Protein AF-A0A7C1EHE7-F1 (afdb_monomer_lite)

pLDDT: mean 94.84, std 8.47, range [46.97, 98.88]

Radius of gyration: 14.89 Å; chains: 1; bounding box: 34×37×36 Å

Secondary structure (DSSP, 8-state):
-TTS--SGGGHHHHHHHHTSTT---EEE--SSSSSTTTT-EEEETTEEEEEEEEEE-S---STTEE-SHHHHHHHHHTS---TTSGGG--EEEE-TTT--HHHHHHHHHTS-TT-----HHHHHHHHHHH---

Structure (mmCIF, N/CA/C/O backbone):
data_AF-A0A7C1EHE7-F1
#
_entry.id   AF-A0A7C1EHE7-F1
#
loop_
_atom_site.group_PDB
_atom_site.id
_atom_site.type_symbol
_atom_site.label_atom_id
_atom_site.label_alt_id
_atom_site.label_comp_id
_atom_site.label_asym_id
_atom_site.label_entity_id
_atom_site.label_seq_id
_atom_site.pdbx_PDB_ins_code
_atom_site.Cartn_x
_atom_site.Cartn_y
_atom_site.Cartn_z
_atom_site.occupancy
_atom_site.B_iso_or_equiv
_atom_site.auth_seq_id
_atom_site.auth_comp_id
_atom_site.auth_asym_id
_atom_site.auth_atom_id
_atom_site.pdbx_PDB_model_num
ATOM 1 N N . MET A 1 1 ? 3.145 17.709 4.213 1.00 46.97 1 MET A N 1
ATOM 2 C CA . MET A 1 1 ? 4.279 18.358 4.916 1.00 46.97 1 MET A CA 1
ATOM 3 C C . MET A 1 1 ? 5.232 17.222 5.241 1.00 46.97 1 MET A C 1
ATOM 5 O O . MET A 1 1 ? 4.922 16.451 6.135 1.00 46.97 1 MET A O 1
ATOM 9 N N . PRO A 1 2 ? 6.337 17.039 4.502 1.00 47.16 2 PRO A N 1
ATOM 10 C CA . PRO A 1 2 ? 7.156 15.815 4.556 1.00 47.16 2 PRO A CA 1
ATOM 11 C C . PRO A 1 2 ? 7.939 15.609 5.874 1.00 47.16 2 PRO A C 1
ATOM 13 O O . PRO A 1 2 ? 8.837 14.774 5.934 1.00 47.16 2 PRO A O 1
ATOM 16 N N . HIS A 1 3 ? 7.616 16.377 6.918 1.00 52.16 3 HIS A N 1
ATOM 17 C CA . HIS A 1 3 ? 8.256 16.350 8.233 1.00 52.16 3 HIS A CA 1
ATOM 18 C C . HIS A 1 3 ? 7.278 16.095 9.386 1.00 52.16 3 HIS A C 1
ATOM 20 O O . HIS A 1 3 ? 7.734 15.973 10.521 1.00 52.16 3 HIS A O 1
ATOM 26 N N . ASP A 1 4 ? 5.971 15.998 9.124 1.00 61.03 4 ASP A N 1
ATOM 27 C CA . ASP A 1 4 ? 5.018 15.651 10.175 1.00 61.03 4 ASP A CA 1
ATOM 28 C C . ASP A 1 4 ? 5.101 14.146 10.449 1.00 61.03 4 ASP A C 1
ATOM 30 O O . ASP A 1 4 ? 5.047 13.318 9.534 1.00 61.03 4 ASP A O 1
ATOM 34 N N . THR A 1 5 ? 5.267 13.786 11.720 1.00 74.06 5 THR A N 1
ATOM 35 C CA . THR A 1 5 ? 5.234 12.390 12.154 1.00 74.06 5 THR A CA 1
ATOM 36 C C . THR A 1 5 ? 3.852 11.826 11.844 1.00 74.06 5 THR A C 1
ATOM 38 O O . THR A 1 5 ? 2.843 12.384 12.264 1.00 74.06 5 THR A O 1
ATOM 41 N N . LEU A 1 6 ? 3.786 10.715 11.107 1.00 82.62 6 LEU A N 1
ATOM 42 C CA . LEU A 1 6 ? 2.519 10.024 10.892 1.00 82.62 6 LEU A CA 1
ATOM 43 C C . LEU A 1 6 ? 2.090 9.348 12.199 1.00 82.62 6 LEU A C 1
ATOM 45 O O . LEU A 1 6 ? 2.566 8.257 12.528 1.00 82.62 6 LEU A O 1
ATOM 49 N N . ASP A 1 7 ? 1.213 10.005 12.942 1.00 87.44 7 ASP A N 1
ATOM 50 C CA . ASP A 1 7 ? 0.736 9.602 14.262 1.00 87.44 7 ASP A CA 1
ATOM 51 C C . ASP A 1 7 ? -0.763 9.903 14.441 1.00 87.44 7 ASP A C 1
ATOM 53 O O . ASP A 1 7 ? -1.483 10.186 13.477 1.00 87.44 7 ASP A O 1
ATOM 57 N N . ASP A 1 8 ? -1.242 9.823 15.681 1.00 86.69 8 ASP A N 1
ATOM 58 C CA . ASP A 1 8 ? -2.656 9.996 16.012 1.00 86.69 8 ASP A CA 1
ATOM 59 C C . ASP A 1 8 ? -3.177 11.420 15.753 1.00 86.69 8 ASP A C 1
ATOM 61 O O . ASP A 1 8 ? -4.389 11.618 15.705 1.00 86.69 8 ASP A O 1
ATOM 65 N N . SER A 1 9 ? -2.310 12.412 15.506 1.00 88.19 9 SER A N 1
ATOM 66 C CA . SER A 1 9 ? -2.742 13.762 15.108 1.00 88.19 9 SER A CA 1
ATOM 67 C C . SER A 1 9 ? -3.523 13.770 13.787 1.00 88.19 9 SER A C 1
ATOM 69 O O . SER A 1 9 ? -4.382 14.630 13.576 1.00 88.19 9 SER A O 1
ATOM 71 N N . TYR A 1 10 ? -3.313 12.762 12.932 1.00 89.19 10 TYR A N 1
ATOM 72 C CA . TYR A 1 10 ? -4.079 12.573 11.699 1.00 89.19 10 TYR A CA 1
ATOM 73 C C . TYR A 1 10 ? -5.556 12.247 11.952 1.00 89.19 10 TYR A C 1
ATOM 75 O O . TYR A 1 10 ? -6.372 12.401 11.037 1.00 89.19 10 TYR A O 1
ATOM 83 N N . TYR A 1 11 ? -5.931 11.880 13.184 1.00 91.56 11 TYR A N 1
ATOM 84 C CA . TYR A 1 11 ? -7.324 11.677 13.569 1.00 91.56 11 TYR A CA 1
ATOM 85 C C . TYR A 1 11 ? -8.197 12.901 13.265 1.00 91.56 11 TYR A C 1
ATOM 87 O O . TYR A 1 11 ? -9.304 12.743 12.760 1.00 91.56 11 TYR A O 1
ATOM 95 N N . GLU A 1 12 ? -7.703 14.128 13.463 1.00 93.00 12 GLU A N 1
ATOM 96 C CA . GLU A 1 12 ? -8.496 15.339 13.188 1.00 93.00 12 GLU A CA 1
ATOM 97 C C . GLU A 1 12 ? -8.904 15.477 11.716 1.00 93.00 12 GLU A C 1
ATOM 99 O O . GLU A 1 12 ? -9.962 16.032 11.408 1.00 93.00 12 GLU A O 1
ATOM 104 N N . SER A 1 13 ? -8.095 14.929 10.808 1.00 91.44 13 SER A N 1
ATOM 105 C CA . SER A 1 13 ? -8.420 14.871 9.381 1.00 91.44 13 SER A CA 1
ATOM 106 C C . SER A 1 13 ? -9.272 13.645 9.050 1.00 91.44 13 SER A C 1
ATOM 108 O O . SER A 1 13 ? -10.224 13.741 8.275 1.00 91.44 13 SER A O 1
ATOM 110 N N . ALA A 1 14 ? -8.960 12.494 9.652 1.00 94.12 14 ALA A N 1
ATOM 111 C CA . ALA A 1 14 ? -9.618 11.223 9.365 1.00 94.12 14 ALA A CA 1
ATOM 112 C C . ALA A 1 14 ? -11.048 11.134 9.926 1.00 94.12 14 ALA A C 1
ATOM 114 O O . ALA A 1 14 ? -11.905 10.529 9.280 1.00 94.12 14 ALA A O 1
ATOM 115 N N . ARG A 1 15 ? -11.329 11.771 11.073 1.00 95.38 15 ARG A N 1
ATOM 116 C CA . ARG A 1 15 ? -12.576 11.609 11.846 1.00 95.38 15 ARG A CA 1
ATOM 117 C C . ARG A 1 15 ? -13.852 11.871 11.056 1.00 95.38 15 ARG A C 1
ATOM 119 O O . ARG A 1 15 ? -14.868 11.219 11.271 1.00 95.38 15 ARG A O 1
ATOM 126 N N . TRP A 1 16 ? -13.811 12.805 10.109 1.00 96.56 16 TRP A N 1
ATOM 127 C CA . TRP A 1 16 ? -14.964 13.120 9.262 1.00 96.56 16 TRP A CA 1
ATOM 128 C C . TRP A 1 16 ? -15.328 11.970 8.319 1.00 96.56 16 TRP A C 1
ATOM 130 O O . TRP A 1 16 ? -16.500 11.784 8.003 1.00 96.56 16 TRP A O 1
ATOM 140 N N . PHE A 1 17 ? -14.335 11.185 7.900 1.00 96.75 17 PHE A N 1
ATOM 141 C CA . PHE A 1 17 ? -14.524 10.010 7.056 1.00 96.75 17 PHE A CA 1
ATOM 142 C C . PHE A 1 17 ? -14.799 8.763 7.894 1.00 96.75 17 PHE A C 1
ATOM 144 O O . PHE A 1 17 ? -15.690 7.982 7.566 1.00 96.75 17 PHE A O 1
ATOM 151 N N . THR A 1 18 ? -14.072 8.575 8.996 1.00 96.50 18 THR A N 1
ATOM 152 C CA . THR A 1 18 ? -14.222 7.390 9.850 1.00 96.50 18 THR A CA 1
ATOM 153 C C . THR A 1 18 ? -15.526 7.391 10.643 1.00 96.50 18 THR A C 1
ATOM 155 O O . THR A 1 18 ? -16.020 6.312 10.962 1.00 96.50 18 THR A O 1
ATOM 158 N N . ALA A 1 19 ? -16.182 8.541 10.819 1.00 96.81 19 ALA A N 1
ATOM 159 C CA . ALA A 1 19 ? -17.547 8.616 11.340 1.00 96.81 19 ALA A CA 1
ATOM 160 C C . ALA A 1 19 ? -18.624 8.036 10.394 1.00 96.81 19 ALA A C 1
ATOM 162 O O . ALA A 1 19 ? -19.710 7.685 10.852 1.00 96.81 19 ALA A O 1
ATOM 163 N N . LEU A 1 20 ? -18.361 7.912 9.085 1.00 97.81 20 LEU A N 1
ATOM 164 C CA . LEU A 1 20 ? -19.343 7.408 8.113 1.00 97.81 20 LEU A CA 1
ATOM 165 C C . LEU A 1 20 ? -19.395 5.879 8.131 1.00 97.81 20 LEU A C 1
ATOM 167 O O . LEU A 1 20 ? -18.401 5.231 7.813 1.00 97.81 20 LEU A O 1
ATOM 171 N N . GLU A 1 21 ? -20.541 5.277 8.454 1.00 96.00 21 GLU A N 1
ATOM 172 C CA . GLU A 1 21 ? -20.686 3.813 8.570 1.00 96.00 21 GLU A CA 1
ATOM 173 C C . GLU A 1 21 ? -20.250 3.047 7.311 1.00 96.00 21 GLU A C 1
ATOM 175 O O . GLU A 1 21 ? -19.660 1.976 7.422 1.00 96.00 21 GLU A O 1
ATOM 180 N N . GLN A 1 22 ? -20.469 3.623 6.126 1.00 96.38 22 GLN A N 1
ATOM 181 C CA . GLN A 1 22 ? -20.132 3.025 4.831 1.00 96.38 22 GLN A CA 1
ATOM 182 C C . GLN A 1 22 ? -18.626 3.032 4.529 1.00 96.38 22 GLN A C 1
ATOM 184 O O . GLN A 1 22 ? -18.175 2.312 3.641 1.00 96.38 22 GLN A O 1
ATOM 189 N N . VAL A 1 23 ? -17.837 3.848 5.234 1.00 97.12 23 VAL A N 1
ATOM 190 C CA . VAL A 1 23 ? -16.378 3.863 5.093 1.00 97.12 23 VAL A CA 1
ATOM 191 C C . VAL A 1 23 ? -15.800 2.750 5.955 1.00 97.12 23 VAL A C 1
ATOM 193 O O . VAL A 1 23 ? -15.911 2.783 7.181 1.00 97.12 23 VAL A O 1
ATOM 196 N N . GLU A 1 24 ? -15.152 1.772 5.326 1.00 96.88 24 GLU A N 1
ATOM 197 C CA . GLU A 1 24 ? -14.547 0.644 6.040 1.00 96.88 24 GLU A CA 1
ATOM 198 C C . GLU A 1 24 ? -13.093 0.900 6.464 1.00 96.88 24 GLU A C 1
ATOM 200 O O . GLU A 1 24 ? -12.618 0.274 7.410 1.00 96.88 24 GLU A O 1
ATOM 205 N N . GLY A 1 25 ? -12.396 1.828 5.817 1.00 97.50 25 GLY A N 1
ATOM 206 C CA . GLY A 1 25 ? -11.002 2.169 6.086 1.00 97.50 25 GLY A CA 1
ATOM 207 C C . GLY A 1 25 ? -10.496 3.208 5.093 1.00 97.50 25 GLY A C 1
ATOM 208 O O . GLY A 1 25 ? -11.248 3.678 4.238 1.00 97.50 25 GLY A O 1
ATOM 209 N N . LEU A 1 26 ? -9.227 3.574 5.219 1.00 97.56 26 LEU A N 1
ATOM 210 C CA . LEU A 1 26 ? -8.585 4.625 4.435 1.00 97.56 26 LEU A CA 1
ATOM 211 C C . LEU A 1 26 ? -7.272 4.105 3.840 1.00 97.56 26 LEU A C 1
ATOM 213 O O . LEU A 1 26 ? -6.538 3.366 4.497 1.00 97.56 26 LEU A O 1
ATOM 217 N N . ILE A 1 27 ? -6.953 4.534 2.618 1.00 96.94 27 ILE A N 1
ATOM 218 C CA . ILE A 1 27 ? -5.611 4.404 2.040 1.00 96.94 27 ILE A CA 1
ATOM 219 C C . ILE A 1 27 ? -4.992 5.797 2.030 1.00 96.94 27 ILE A C 1
ATOM 221 O O . ILE A 1 27 ? -5.546 6.726 1.445 1.00 96.94 27 ILE A O 1
ATOM 225 N N . TYR A 1 28 ? -3.859 5.937 2.705 1.00 94.56 28 TYR A N 1
ATOM 226 C CA . TYR A 1 28 ? -3.133 7.187 2.824 1.00 94.56 28 TYR A CA 1
ATOM 227 C C . TYR A 1 28 ? -2.063 7.304 1.740 1.00 94.56 28 TYR A C 1
ATOM 229 O O . TYR A 1 28 ? -1.233 6.406 1.564 1.00 94.56 28 TYR A O 1
ATOM 237 N N . LEU A 1 29 ? -2.071 8.451 1.065 1.00 91.38 29 LEU A N 1
ATOM 238 C CA . LEU A 1 29 ? -1.107 8.841 0.049 1.00 91.38 29 LEU A CA 1
ATOM 239 C C . LEU A 1 29 ? -0.512 10.192 0.437 1.00 91.38 29 LEU A C 1
ATOM 241 O O . LEU A 1 29 ? -1.237 11.186 0.473 1.00 91.38 29 LEU A O 1
ATOM 245 N N . GLU A 1 30 ? 0.794 10.247 0.692 1.00 90.56 30 GLU A N 1
ATOM 246 C CA . GLU A 1 30 ? 1.447 11.537 0.927 1.00 90.56 30 GLU A CA 1
ATOM 247 C C . GLU A 1 30 ? 1.679 12.275 -0.397 1.00 90.56 30 GLU A C 1
ATOM 249 O O . GLU A 1 30 ? 1.972 11.680 -1.433 1.00 90.56 30 GLU A O 1
ATOM 254 N N . TYR A 1 31 ? 1.541 13.600 -0.366 1.00 87.81 31 TYR A N 1
ATOM 255 C CA . TYR A 1 31 ? 1.466 14.421 -1.575 1.00 87.81 31 TYR A CA 1
ATOM 256 C C . TYR A 1 31 ? 2.748 14.415 -2.428 1.00 87.81 31 TYR A C 1
ATOM 258 O O . TYR A 1 31 ? 2.670 14.383 -3.655 1.00 87.81 31 TYR A O 1
ATOM 266 N N . ILE A 1 32 ? 3.932 14.466 -1.802 1.00 88.12 32 ILE A N 1
ATOM 267 C CA . ILE A 1 32 ? 5.220 14.569 -2.521 1.00 88.12 32 ILE A CA 1
ATOM 268 C C . ILE A 1 32 ? 5.857 13.192 -2.718 1.00 88.12 32 ILE A C 1
ATOM 270 O O . ILE A 1 32 ? 6.234 12.823 -3.828 1.00 88.12 32 ILE A O 1
ATOM 274 N N . GLN A 1 33 ? 5.998 12.441 -1.629 1.00 92.50 33 GLN A N 1
ATOM 275 C CA . GLN A 1 33 ? 6.540 11.086 -1.620 1.00 92.50 33 GLN A CA 1
ATOM 276 C C . GLN A 1 33 ? 5.380 10.163 -1.291 1.00 92.50 33 GLN A C 1
ATOM 278 O O . GLN A 1 33 ? 4.927 10.185 -0.165 1.00 92.50 33 GLN A O 1
ATOM 283 N N . TYR A 1 34 ? 4.871 9.397 -2.249 1.00 94.31 34 TYR A N 1
ATOM 284 C CA . TYR A 1 34 ? 3.598 8.680 -2.105 1.00 94.31 34 TYR A CA 1
ATOM 285 C C . TYR A 1 34 ? 3.622 7.588 -1.025 1.00 94.31 34 TYR A C 1
ATOM 287 O O . TYR A 1 34 ? 2.600 7.332 -0.392 1.00 94.31 34 TYR A O 1
ATOM 295 N N . ALA A 1 35 ? 4.785 6.979 -0.783 1.00 95.62 35 ALA A N 1
ATOM 296 C CA . ALA A 1 35 ? 4.951 5.860 0.145 1.00 95.62 35 ALA A CA 1
ATOM 297 C C . ALA A 1 35 ? 6.090 6.068 1.172 1.00 95.62 35 ALA A C 1
ATOM 299 O O . ALA A 1 35 ? 7.024 5.270 1.214 1.00 95.62 35 ALA A O 1
ATOM 300 N N . PRO A 1 36 ? 6.090 7.127 2.004 1.00 93.69 36 PRO A N 1
ATOM 301 C CA . PRO A 1 36 ? 7.222 7.431 2.880 1.00 93.69 36 PRO A CA 1
ATOM 302 C C . PRO A 1 36 ? 7.133 6.728 4.245 1.00 93.69 36 PRO A C 1
ATOM 304 O O . PRO A 1 36 ? 8.048 6.845 5.055 1.00 93.69 36 PRO A O 1
ATOM 307 N N . HIS A 1 37 ? 6.036 6.014 4.521 1.00 94.00 37 HIS A N 1
ATOM 308 C CA . HIS A 1 37 ? 5.704 5.486 5.849 1.00 94.00 37 HIS A CA 1
ATOM 309 C C . HIS A 1 37 ? 5.737 3.956 5.939 1.00 94.00 37 HIS A C 1
ATOM 311 O O . HIS A 1 37 ? 5.214 3.395 6.898 1.00 94.00 37 HIS A O 1
ATOM 317 N N . ASP A 1 38 ? 6.342 3.293 4.949 1.00 94.88 38 ASP A N 1
ATOM 318 C CA . ASP A 1 38 ? 6.632 1.854 4.959 1.00 94.88 38 ASP A CA 1
ATOM 319 C C . ASP A 1 38 ? 5.429 0.973 5.355 1.00 94.88 38 ASP A C 1
ATOM 321 O O . ASP A 1 38 ? 5.525 0.065 6.176 1.00 94.88 38 ASP A O 1
ATOM 325 N N . GLY A 1 39 ? 4.247 1.261 4.802 1.00 96.12 39 GLY A N 1
ATOM 326 C CA . GLY A 1 39 ? 3.062 0.434 5.035 1.00 96.12 39 GLY A CA 1
ATOM 327 C C . GLY A 1 39 ? 2.488 0.512 6.453 1.00 96.12 39 GLY A C 1
ATOM 328 O O . GLY A 1 39 ? 1.714 -0.365 6.834 1.00 96.12 39 GLY A O 1
ATOM 329 N N . LYS A 1 40 ? 2.838 1.539 7.243 1.00 96.00 40 LYS A N 1
ATOM 330 C CA . LYS A 1 40 ? 2.255 1.781 8.570 1.00 96.00 40 LYS A CA 1
ATOM 331 C C . LYS A 1 40 ? 0.724 1.774 8.515 1.00 96.00 40 LYS A C 1
ATOM 333 O O . LYS A 1 40 ? 0.127 2.349 7.599 1.00 96.00 40 LYS A O 1
ATOM 338 N N . ILE A 1 41 ? 0.119 1.164 9.535 1.00 96.94 41 ILE A N 1
ATOM 339 C CA . ILE A 1 41 ? -1.327 1.118 9.764 1.00 96.94 41 ILE A CA 1
ATOM 340 C C . ILE A 1 41 ? -1.628 1.892 11.050 1.00 96.94 41 ILE A C 1
ATOM 342 O O . ILE A 1 41 ? -1.055 1.598 12.098 1.00 96.94 41 ILE A O 1
ATOM 346 N N . LEU A 1 42 ? -2.514 2.879 10.956 1.00 96.19 42 LEU A N 1
ATOM 347 C CA . LEU A 1 42 ? -3.114 3.583 12.092 1.00 96.19 42 LEU A CA 1
ATOM 348 C C . LEU A 1 42 ? -4.584 3.179 12.218 1.00 96.19 42 LEU A C 1
ATOM 350 O O . LEU A 1 42 ? -5.181 2.725 11.243 1.00 96.19 42 LEU A O 1
ATOM 354 N N . TRP A 1 43 ? -5.177 3.355 13.395 1.00 97.06 43 TRP A N 1
ATOM 355 C CA . TRP A 1 43 ? -6.577 3.010 13.638 1.00 97.06 43 TRP A CA 1
ATOM 356 C C . TRP A 1 43 ? -7.343 4.202 14.186 1.00 97.06 43 TRP A C 1
ATOM 358 O O . TRP A 1 43 ? -6.972 4.774 15.204 1.00 97.06 43 TRP A O 1
ATOM 368 N N . PHE A 1 44 ? -8.452 4.530 13.530 1.00 96.25 44 PHE A N 1
ATOM 369 C CA . PHE A 1 44 ? -9.322 5.642 13.893 1.00 96.25 44 PHE A CA 1
ATOM 370 C C . PHE A 1 44 ? -10.767 5.157 13.894 1.00 96.25 44 PHE A C 1
ATOM 372 O O . PHE A 1 44 ? -11.226 4.575 12.913 1.00 96.25 44 PHE A O 1
ATOM 379 N N . ASP A 1 45 ? -11.470 5.322 15.015 1.00 95.62 45 ASP A N 1
ATOM 380 C CA . ASP A 1 45 ? -12.841 4.821 15.215 1.00 95.62 45 ASP A CA 1
ATOM 381 C C . ASP A 1 45 ? -13.014 3.329 14.855 1.00 95.62 45 ASP A C 1
ATOM 383 O O . ASP A 1 45 ? -14.022 2.905 14.287 1.00 95.62 45 ASP A O 1
ATOM 387 N N . GLY A 1 46 ? -11.989 2.515 15.138 1.00 95.31 46 GLY A N 1
ATOM 388 C CA . GLY A 1 46 ? -11.965 1.085 14.805 1.00 95.31 46 GLY A CA 1
ATOM 389 C C . GLY A 1 46 ? -11.784 0.770 13.313 1.00 95.31 46 GLY A C 1
ATOM 390 O O . GLY A 1 46 ? -11.965 -0.379 12.906 1.00 95.31 46 GLY A O 1
ATOM 391 N N . LYS A 1 47 ? -11.426 1.762 12.489 1.00 97.44 47 LYS A N 1
ATOM 392 C CA . LYS A 1 47 ? -11.185 1.631 11.045 1.00 97.44 47 LYS A CA 1
ATOM 393 C C . LYS A 1 47 ? -9.703 1.861 10.734 1.00 97.44 47 LYS A C 1
ATOM 395 O O . LYS A 1 47 ? -9.128 2.820 11.252 1.00 97.44 47 LYS A O 1
ATOM 400 N N . PRO A 1 48 ? -9.068 1.014 9.907 1.00 97.81 48 PRO A N 1
ATOM 401 C CA . PRO A 1 48 ? -7.657 1.171 9.595 1.00 97.81 48 PRO A CA 1
ATOM 402 C C . PRO A 1 48 ? -7.443 2.295 8.576 1.00 97.81 48 PRO A C 1
ATOM 404 O O . PRO A 1 48 ? -8.179 2.410 7.594 1.00 97.81 48 PRO A O 1
ATOM 407 N N . MET A 1 49 ? -6.387 3.077 8.774 1.00 97.56 49 MET A N 1
ATOM 408 C CA . MET A 1 49 ? -5.766 3.924 7.764 1.00 97.56 49 MET A CA 1
ATOM 409 C C . MET A 1 49 ? -4.410 3.324 7.402 1.00 97.56 49 MET A C 1
ATOM 411 O O . MET A 1 49 ? -3.512 3.257 8.240 1.00 97.56 49 MET A O 1
ATOM 415 N N . VAL A 1 50 ? -4.268 2.876 6.158 1.00 97.88 50 VAL A N 1
ATOM 416 C CA . VAL A 1 50 ? -3.093 2.143 5.675 1.00 97.88 50 VAL A CA 1
ATOM 417 C C . VAL A 1 50 ? -2.288 3.029 4.742 1.00 97.88 50 VAL A C 1
ATOM 419 O O . VAL A 1 50 ? -2.827 3.560 3.774 1.00 97.88 50 VAL A O 1
ATOM 422 N N . THR A 1 51 ? -0.997 3.180 5.004 1.00 97.31 51 THR A N 1
ATOM 423 C CA . THR A 1 51 ? -0.109 3.918 4.098 1.00 97.31 51 THR A CA 1
ATOM 424 C C . THR A 1 51 ? 0.402 3.041 2.967 1.00 97.31 51 THR A C 1
ATOM 426 O O . THR A 1 51 ? 0.539 1.826 3.112 1.00 97.31 51 THR A O 1
ATOM 429 N N . ALA A 1 52 ? 0.710 3.654 1.827 1.00 97.38 52 ALA A N 1
ATOM 430 C CA . ALA A 1 52 ? 1.462 2.961 0.794 1.00 97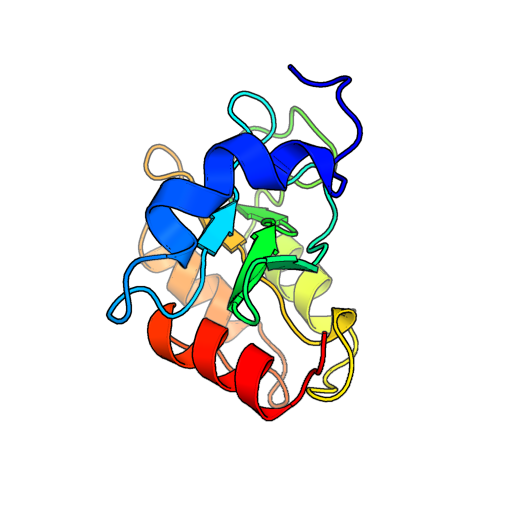.38 52 ALA A CA 1
ATOM 431 C C . ALA A 1 52 ? 2.849 2.550 1.323 1.00 97.38 52 ALA A C 1
ATOM 433 O O . ALA A 1 52 ? 3.526 3.326 2.004 1.00 97.38 52 ALA A O 1
ATOM 434 N N . ARG A 1 53 ? 3.277 1.328 0.992 1.00 97.75 53 ARG A N 1
ATOM 435 C CA . ARG A 1 53 ? 4.616 0.810 1.320 1.00 97.75 53 ARG A CA 1
ATOM 436 C C . ARG A 1 53 ? 5.602 1.033 0.181 1.00 97.75 53 ARG A C 1
ATOM 438 O O . ARG A 1 53 ? 6.741 1.415 0.422 1.00 97.75 53 ARG A O 1
ATOM 445 N N . PHE A 1 54 ? 5.146 0.837 -1.055 1.00 98.25 54 PHE A N 1
ATOM 446 C CA . PHE A 1 54 ? 5.946 1.038 -2.261 1.00 98.25 54 PHE A CA 1
ATOM 447 C C . PHE A 1 54 ? 5.224 1.921 -3.277 1.00 98.25 54 PHE A C 1
ATOM 449 O O . PHE A 1 54 ? 3.993 2.040 -3.290 1.00 98.25 54 PHE A O 1
ATOM 456 N N . ASP A 1 55 ? 6.016 2.516 -4.160 1.00 97.88 55 ASP A N 1
ATOM 457 C CA . ASP A 1 55 ? 5.548 3.364 -5.248 1.00 97.88 55 ASP A CA 1
ATOM 458 C C . ASP A 1 55 ? 6.109 2.888 -6.580 1.00 97.88 55 ASP A C 1
ATOM 460 O O . ASP A 1 55 ? 7.308 2.964 -6.851 1.00 97.88 55 ASP A O 1
ATOM 464 N N . PHE A 1 56 ? 5.222 2.348 -7.402 1.00 98.44 56 PHE A N 1
ATOM 465 C CA . PHE A 1 56 ? 5.545 1.798 -8.697 1.00 98.44 56 PHE A CA 1
ATOM 466 C C . PHE A 1 56 ? 5.524 2.903 -9.751 1.00 98.44 56 PHE A C 1
ATOM 468 O O . PHE A 1 56 ? 4.471 3.293 -10.263 1.00 98.44 56 PHE A O 1
ATOM 475 N N . ARG A 1 57 ? 6.715 3.422 -10.065 1.00 97.31 57 ARG A N 1
ATOM 476 C CA . ARG A 1 57 ? 6.919 4.497 -11.044 1.00 97.31 57 ARG A CA 1
ATOM 477 C C . ARG A 1 57 ? 8.323 4.490 -11.611 1.00 97.31 57 ARG A C 1
ATOM 479 O O . ARG A 1 57 ? 9.256 4.057 -10.953 1.00 97.31 57 ARG A O 1
ATOM 486 N N . ARG A 1 58 ? 8.493 5.062 -12.799 1.00 97.19 58 ARG A N 1
ATOM 487 C CA . ARG A 1 58 ? 9.796 5.174 -13.472 1.00 97.19 58 ARG A CA 1
ATOM 488 C C . ARG A 1 58 ? 10.807 6.066 -12.731 1.00 97.19 58 ARG A C 1
ATOM 490 O O . ARG A 1 58 ? 11.994 5.763 -12.732 1.00 97.19 58 ARG A O 1
ATOM 497 N N . GLU A 1 59 ? 10.367 7.176 -12.145 1.00 95.31 59 GLU A N 1
ATOM 498 C CA . GLU A 1 59 ? 11.231 8.202 -11.554 1.00 95.31 59 GLU A CA 1
ATOM 499 C C . GLU A 1 59 ? 11.640 7.868 -10.110 1.00 95.31 59 GLU A C 1
ATOM 501 O O . GLU A 1 59 ? 10.831 7.944 -9.189 1.00 95.31 59 GLU A O 1
ATOM 506 N N . THR A 1 60 ? 12.919 7.569 -9.884 1.00 93.94 60 THR A N 1
ATOM 507 C CA . THR A 1 60 ? 13.461 7.161 -8.576 1.00 93.94 60 THR A CA 1
ATOM 508 C C . THR A 1 60 ? 14.006 8.346 -7.772 1.00 93.94 60 THR A C 1
ATOM 510 O O . THR A 1 60 ? 15.219 8.511 -7.646 1.00 93.94 60 THR A O 1
ATOM 513 N N . PHE A 1 61 ? 13.128 9.199 -7.240 1.00 92.88 61 PHE A N 1
ATOM 514 C CA . PHE A 1 61 ? 13.546 10.378 -6.457 1.00 92.88 61 PHE A CA 1
ATOM 515 C C . PHE A 1 61 ? 13.422 10.210 -4.932 1.00 92.88 61 PHE A C 1
ATOM 517 O O . PHE A 1 61 ? 13.795 11.119 -4.193 1.00 92.88 61 PHE A O 1
ATOM 524 N N . TYR A 1 62 ? 12.919 9.068 -4.444 1.00 95.69 62 TYR A N 1
ATOM 525 C CA . TYR A 1 62 ? 12.896 8.726 -3.017 1.00 95.69 62 TYR A CA 1
ATOM 526 C C . TYR A 1 62 ? 12.913 7.193 -2.793 1.00 95.69 62 TYR A C 1
ATOM 528 O O . TYR A 1 62 ? 12.607 6.443 -3.725 1.00 95.69 62 TYR A O 1
ATOM 536 N N . PRO A 1 63 ? 13.287 6.694 -1.594 1.00 95.69 63 PRO A N 1
ATOM 537 C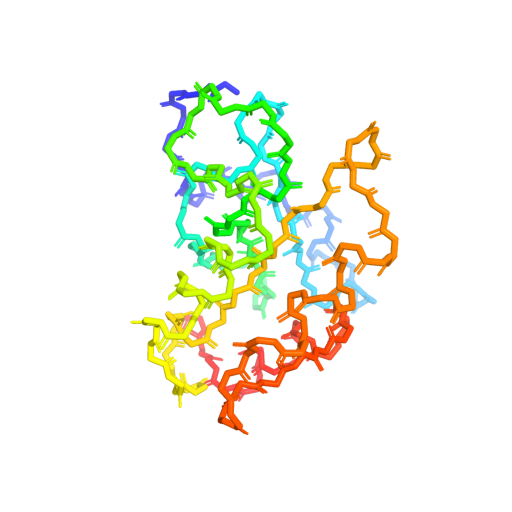 CA . PRO A 1 63 ? 13.683 5.289 -1.401 1.00 95.69 63 PRO A CA 1
ATOM 538 C C . PRO A 1 63 ? 12.598 4.224 -1.619 1.00 95.69 63 PRO A C 1
ATOM 540 O O . PRO A 1 63 ? 12.924 3.074 -1.915 1.00 95.69 63 PRO A O 1
ATOM 543 N N . ALA A 1 64 ? 11.316 4.568 -1.468 1.00 97.06 64 ALA A N 1
ATOM 544 C CA . ALA A 1 64 ? 10.219 3.605 -1.614 1.00 97.06 64 ALA A CA 1
ATOM 545 C C . ALA A 1 64 ? 9.800 3.368 -3.077 1.00 97.06 64 ALA A C 1
ATOM 547 O O . ALA A 1 64 ? 8.944 2.522 -3.346 1.00 97.06 64 ALA A O 1
ATOM 548 N N . VAL A 1 65 ? 10.409 4.080 -4.033 1.00 98.19 65 VAL A N 1
ATOM 549 C CA . VAL A 1 65 ? 10.139 3.872 -5.458 1.00 98.19 65 VAL A CA 1
ATOM 550 C C . VAL A 1 65 ? 10.674 2.519 -5.919 1.00 98.19 65 VAL A C 1
ATOM 552 O O . VAL A 1 65 ? 11.806 2.140 -5.611 1.00 98.19 65 VAL A O 1
ATOM 555 N N . ARG A 1 66 ? 9.873 1.804 -6.708 1.00 98.38 66 ARG A N 1
ATOM 556 C CA . ARG A 1 66 ? 10.266 0.606 -7.453 1.00 98.38 66 ARG A CA 1
ATOM 557 C C . ARG A 1 66 ? 10.063 0.875 -8.946 1.00 98.38 66 ARG A C 1
ATOM 559 O O . ARG A 1 66 ? 8.923 1.028 -9.375 1.00 98.38 66 ARG A O 1
ATOM 566 N N . PRO A 1 67 ? 11.135 0.991 -9.750 1.00 98.06 67 PRO A N 1
ATOM 567 C CA . PRO A 1 67 ? 11.002 1.391 -11.151 1.00 98.06 67 PRO A CA 1
ATOM 568 C C . PRO A 1 67 ? 10.641 0.266 -12.117 1.00 98.06 67 PRO A C 1
ATOM 570 O O . PRO A 1 67 ? 10.126 0.540 -13.205 1.00 98.06 67 PRO A O 1
ATOM 573 N N . THR A 1 68 ? 10.871 -0.987 -11.735 1.00 98.44 68 THR A N 1
ATOM 574 C CA . THR A 1 68 ? 10.648 -2.170 -12.574 1.00 98.44 68 THR A CA 1
ATOM 575 C C . THR A 1 68 ? 9.733 -3.166 -11.875 1.00 98.44 68 THR A C 1
ATOM 577 O O . THR A 1 68 ? 9.631 -3.157 -10.645 1.00 98.44 68 THR A O 1
ATOM 580 N N . ALA A 1 69 ? 9.061 -4.011 -12.661 1.00 98.62 69 ALA A N 1
ATOM 581 C CA . ALA A 1 69 ? 8.184 -5.047 -12.129 1.00 98.62 69 ALA A CA 1
ATOM 582 C C . ALA A 1 69 ? 8.946 -6.002 -11.199 1.00 98.62 69 ALA A C 1
ATOM 584 O O . ALA A 1 69 ? 8.515 -6.227 -10.071 1.00 98.62 69 ALA A O 1
ATOM 585 N N . ALA A 1 70 ? 10.135 -6.445 -11.624 1.00 98.75 70 ALA A N 1
ATOM 586 C CA . ALA A 1 70 ? 11.032 -7.271 -10.818 1.00 98.75 70 ALA A CA 1
ATOM 587 C C . ALA A 1 70 ? 11.397 -6.619 -9.477 1.00 98.75 70 ALA A C 1
ATOM 589 O O . ALA A 1 70 ? 11.225 -7.243 -8.438 1.00 98.75 70 ALA A O 1
ATOM 590 N N . ALA A 1 71 ? 11.804 -5.342 -9.463 1.00 98.62 71 ALA A N 1
ATOM 591 C CA . ALA A 1 71 ? 12.176 -4.671 -8.215 1.00 98.62 71 ALA A CA 1
ATOM 592 C C . ALA A 1 71 ? 10.997 -4.572 -7.231 1.00 98.62 71 ALA A C 1
ATOM 594 O O . ALA A 1 71 ? 11.188 -4.652 -6.015 1.00 98.62 71 ALA A O 1
ATOM 595 N N . LEU A 1 72 ? 9.778 -4.371 -7.744 1.00 98.81 72 LEU A N 1
ATOM 596 C CA . LEU A 1 72 ? 8.577 -4.355 -6.916 1.00 98.81 72 LEU A CA 1
ATOM 597 C C . LEU A 1 72 ? 8.238 -5.755 -6.395 1.00 98.81 72 LEU A C 1
ATOM 599 O O . LEU A 1 72 ? 8.030 -5.900 -5.194 1.00 98.81 72 LEU A O 1
ATOM 603 N N . ALA A 1 73 ? 8.219 -6.762 -7.268 1.00 98.88 73 ALA A N 1
ATOM 604 C CA . ALA A 1 73 ? 7.919 -8.140 -6.898 1.00 98.88 73 ALA A CA 1
ATOM 605 C C . ALA A 1 73 ? 8.925 -8.683 -5.872 1.00 98.88 73 ALA A C 1
ATOM 607 O O . ALA A 1 73 ? 8.512 -9.151 -4.818 1.00 98.88 73 ALA A O 1
ATOM 608 N N . GLU A 1 74 ? 10.230 -8.499 -6.095 1.00 98.81 74 GLU A N 1
ATOM 609 C CA . GLU A 1 74 ? 11.288 -8.870 -5.141 1.00 98.81 74 GLU A CA 1
ATOM 610 C C . GLU A 1 74 ? 11.088 -8.204 -3.773 1.00 98.81 74 GLU A C 1
ATOM 612 O O . GLU A 1 74 ? 11.258 -8.837 -2.733 1.00 98.81 74 GLU A O 1
ATOM 617 N N . SER A 1 75 ? 10.683 -6.929 -3.759 1.00 98.62 75 SER A N 1
ATOM 618 C CA . SER A 1 75 ? 10.428 -6.206 -2.509 1.00 98.62 75 SER A CA 1
ATOM 619 C C . SER A 1 75 ? 9.192 -6.712 -1.769 1.00 98.62 75 SER A C 1
ATOM 621 O O . SER A 1 75 ? 9.176 -6.669 -0.543 1.00 98.62 75 SER A O 1
ATOM 623 N N . ILE A 1 76 ? 8.163 -7.166 -2.490 1.00 98.75 76 ILE A N 1
ATOM 624 C CA . ILE A 1 76 ? 6.957 -7.762 -1.900 1.00 98.75 76 ILE A CA 1
ATOM 625 C C . ILE A 1 76 ? 7.261 -9.173 -1.387 1.00 98.75 76 ILE A C 1
ATOM 627 O O . ILE A 1 76 ? 6.932 -9.478 -0.245 1.00 98.75 76 ILE A O 1
ATOM 631 N N . ASN A 1 77 ? 7.936 -10.003 -2.183 1.00 98.75 77 ASN A N 1
ATOM 632 C CA . 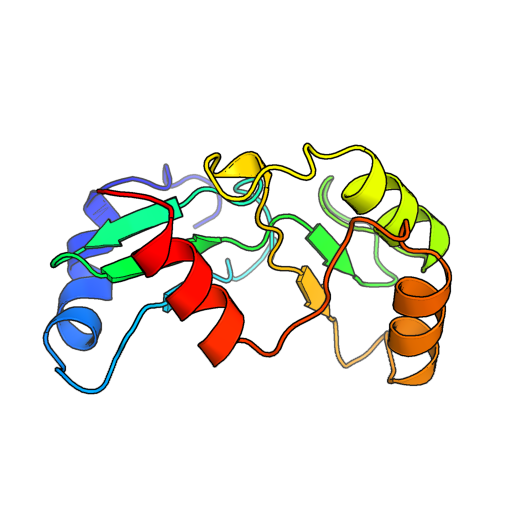ASN A 1 77 ? 8.280 -11.384 -1.830 1.00 98.75 77 ASN A CA 1
ATOM 633 C C . ASN A 1 77 ? 9.244 -11.459 -0.629 1.00 98.75 77 ASN A C 1
ATOM 635 O O . ASN A 1 77 ? 9.255 -12.440 0.108 1.00 98.75 77 ASN A O 1
ATOM 639 N N . ALA A 1 78 ? 10.034 -10.408 -0.386 1.00 98.38 78 ALA A N 1
ATOM 640 C CA . ALA A 1 78 ? 10.896 -10.307 0.791 1.00 98.38 78 ALA A CA 1
ATOM 641 C C . ALA A 1 78 ? 10.141 -10.025 2.109 1.00 98.38 78 ALA A C 1
ATOM 643 O O . ALA A 1 78 ? 10.745 -10.104 3.183 1.00 98.38 78 ALA A O 1
ATOM 644 N N . LEU A 1 79 ? 8.852 -9.669 2.057 1.00 98.25 79 LEU A N 1
ATOM 645 C CA . LEU A 1 79 ? 8.036 -9.401 3.243 1.00 98.25 79 LEU A CA 1
ATOM 646 C C . LEU A 1 79 ? 7.419 -10.692 3.807 1.00 98.25 79 LEU A C 1
ATOM 648 O O . LEU A 1 79 ? 7.237 -11.673 3.086 1.00 98.25 79 LEU A O 1
ATOM 652 N N . PRO A 1 80 ? 7.052 -10.720 5.102 1.00 97.00 80 PRO A N 1
ATOM 653 C CA . PRO A 1 80 ? 6.383 -11.878 5.678 1.00 97.00 80 PRO A CA 1
ATOM 654 C C . PRO A 1 80 ? 5.023 -12.134 5.014 1.00 97.00 80 PRO A C 1
ATOM 656 O O . PRO A 1 80 ? 4.134 -11.292 5.081 1.00 97.00 80 PRO A O 1
ATOM 659 N N . ALA A 1 81 ? 4.802 -13.333 4.476 1.00 96.69 81 ALA A N 1
ATOM 660 C CA . ALA A 1 81 ? 3.477 -13.790 4.048 1.00 96.69 81 ALA A CA 1
ATOM 661 C C . ALA A 1 81 ? 2.620 -14.228 5.260 1.00 96.69 81 ALA A C 1
ATOM 663 O O . ALA A 1 81 ? 2.235 -15.391 5.385 1.00 96.69 81 ALA A O 1
ATOM 664 N N . ASP A 1 82 ? 2.366 -13.306 6.195 1.00 97.88 82 ASP A N 1
ATOM 665 C CA . ASP A 1 82 ? 1.644 -13.556 7.449 1.00 97.88 82 ASP A CA 1
ATOM 666 C C . ASP A 1 82 ? 0.527 -12.518 7.669 1.00 97.88 82 ASP A C 1
ATOM 668 O O . ASP A 1 82 ? 0.804 -11.381 8.064 1.00 97.88 82 ASP A O 1
ATOM 672 N N . PRO A 1 83 ? -0.752 -12.890 7.475 1.00 97.38 83 PRO A N 1
ATOM 673 C CA . PRO A 1 83 ? -1.867 -11.958 7.602 1.00 97.38 83 PRO A CA 1
ATOM 674 C C . PRO A 1 83 ? -2.140 -11.515 9.048 1.00 97.38 83 PRO A C 1
ATOM 676 O O . PRO A 1 83 ? -2.944 -10.603 9.247 1.00 97.38 83 PRO A O 1
ATOM 679 N N . SER A 1 84 ? -1.517 -12.136 10.056 1.00 97.50 84 SER A N 1
ATOM 680 C CA . SER A 1 84 ? -1.631 -11.724 11.462 1.00 97.50 84 SER A CA 1
ATOM 681 C C . SER A 1 84 ? -0.682 -10.580 11.841 1.00 97.50 84 SER A C 1
ATOM 683 O O . SER A 1 84 ? -0.752 -10.060 12.956 1.00 97.50 84 SER A O 1
ATOM 685 N N . ARG A 1 85 ? 0.187 -10.158 10.912 1.00 97.00 85 ARG A N 1
ATOM 686 C CA . ARG A 1 85 ? 1.157 -9.076 11.097 1.00 97.00 85 ARG A CA 1
ATOM 687 C C . ARG A 1 85 ? 0.849 -7.895 10.171 1.00 97.00 85 ARG A C 1
ATOM 689 O O . ARG A 1 85 ? 0.506 -8.124 9.014 1.00 97.00 85 ARG A O 1
ATOM 696 N N . PRO A 1 86 ? 1.042 -6.637 10.614 1.00 96.50 86 PRO A N 1
ATOM 697 C CA . PRO A 1 86 ? 0.946 -5.467 9.732 1.00 96.50 86 PRO A CA 1
ATOM 698 C C . PRO A 1 86 ? 1.838 -5.583 8.489 1.00 96.50 86 PRO A C 1
ATOM 700 O O . PRO A 1 86 ? 1.418 -5.245 7.386 1.00 96.50 86 PRO A O 1
ATOM 703 N N . ASP A 1 87 ? 3.039 -6.139 8.661 1.00 96.88 87 ASP A N 1
ATOM 704 C CA . ASP A 1 87 ? 4.034 -6.319 7.598 1.00 96.88 87 ASP A CA 1
ATOM 705 C C . ASP A 1 87 ? 3.582 -7.291 6.493 1.00 96.88 87 ASP A C 1
ATOM 707 O O . ASP A 1 87 ? 4.157 -7.279 5.409 1.00 96.88 87 ASP A O 1
ATOM 711 N N . GLY A 1 88 ? 2.544 -8.102 6.743 1.00 97.88 88 GLY A N 1
ATOM 712 C CA . GLY A 1 88 ? 1.950 -9.000 5.749 1.00 97.88 88 GLY A CA 1
ATOM 713 C C . GLY A 1 88 ? 1.001 -8.323 4.763 1.00 97.88 88 GLY A C 1
ATOM 714 O O . GLY A 1 88 ? 0.442 -8.987 3.891 1.00 97.88 88 GLY A O 1
ATOM 715 N N . TYR A 1 89 ? 0.816 -7.007 4.878 1.00 98.56 89 TYR A N 1
ATOM 716 C CA . TYR A 1 89 ? -0.013 -6.213 3.981 1.00 98.56 89 TYR A CA 1
ATOM 717 C C . TYR A 1 89 ? 0.831 -5.166 3.261 1.00 98.56 89 TYR A C 1
ATOM 719 O O . TYR A 1 89 ? 1.604 -4.421 3.867 1.00 98.56 89 TYR A O 1
ATOM 727 N N . THR A 1 90 ? 0.646 -5.080 1.944 1.00 98.56 90 THR A N 1
ATOM 728 C CA . THR A 1 90 ? 1.346 -4.113 1.099 1.00 98.56 90 THR A CA 1
ATOM 729 C C . THR A 1 90 ? 0.357 -3.385 0.202 1.00 98.56 90 THR A C 1
ATOM 731 O O . THR A 1 90 ? -0.178 -3.957 -0.743 1.00 98.56 90 THR A O 1
ATOM 734 N N . ALA A 1 91 ? 0.134 -2.103 0.491 1.00 98.38 91 ALA A N 1
ATOM 735 C CA . ALA A 1 91 ? -0.499 -1.184 -0.444 1.00 98.38 91 ALA A CA 1
ATOM 7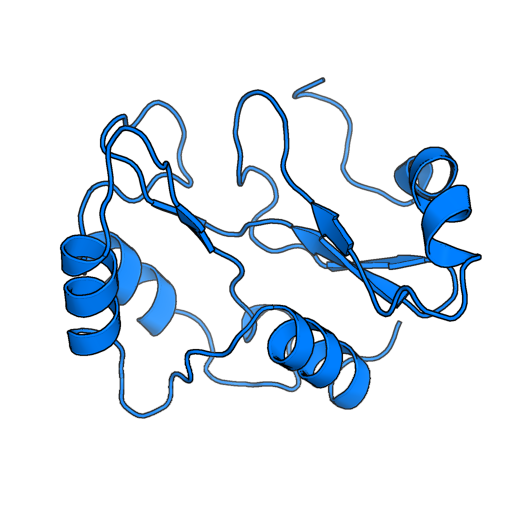36 C C . ALA A 1 91 ? 0.576 -0.598 -1.370 1.00 98.38 91 ALA A C 1
ATOM 738 O O . ALA A 1 91 ? 1.585 -0.059 -0.901 1.00 98.38 91 ALA A O 1
ATOM 739 N N . VAL A 1 92 ? 0.359 -0.700 -2.680 1.00 98.25 92 VAL A N 1
ATOM 740 C CA . VAL A 1 92 ? 1.263 -0.167 -3.705 1.00 98.25 92 VAL A CA 1
ATOM 741 C C . VAL A 1 92 ? 0.571 0.970 -4.432 1.00 98.25 92 VAL A C 1
ATOM 743 O O . VAL A 1 92 ? -0.561 0.832 -4.890 1.00 98.25 92 VAL A O 1
ATOM 746 N N . THR A 1 93 ? 1.267 2.092 -4.569 1.00 97.38 93 THR A N 1
ATOM 747 C CA . THR A 1 93 ? 0.816 3.172 -5.452 1.00 97.38 93 THR A CA 1
ATOM 748 C C . THR A 1 93 ? 1.338 2.918 -6.854 1.00 97.38 93 THR A C 1
ATOM 750 O O . THR A 1 93 ? 2.480 2.500 -7.018 1.00 97.38 93 THR A O 1
ATOM 753 N N . VAL A 1 94 ? 0.507 3.139 -7.871 1.00 97.62 94 VAL A N 1
ATOM 754 C CA . VAL A 1 94 ? 0.893 2.956 -9.275 1.00 97.62 94 VAL A CA 1
ATOM 755 C C . VAL A 1 94 ? 0.790 4.296 -9.981 1.00 97.62 94 VAL A C 1
ATOM 757 O O . VAL A 1 94 ? -0.282 4.900 -10.043 1.00 97.62 94 VAL A O 1
ATOM 760 N N . HIS A 1 95 ? 1.913 4.791 -10.494 1.00 96.81 95 HIS A N 1
ATOM 761 C CA . HIS A 1 95 ? 1.953 6.094 -11.140 1.00 96.81 95 HIS A CA 1
ATOM 762 C C . HIS A 1 95 ? 1.396 6.021 -12.564 1.00 96.81 95 HIS A C 1
ATOM 764 O O . HIS A 1 95 ? 2.072 5.584 -13.496 1.00 96.81 95 HIS A O 1
ATOM 770 N N . ALA A 1 96 ? 0.166 6.510 -12.730 1.00 96.00 96 ALA A N 1
ATOM 771 C CA . ALA A 1 96 ? -0.61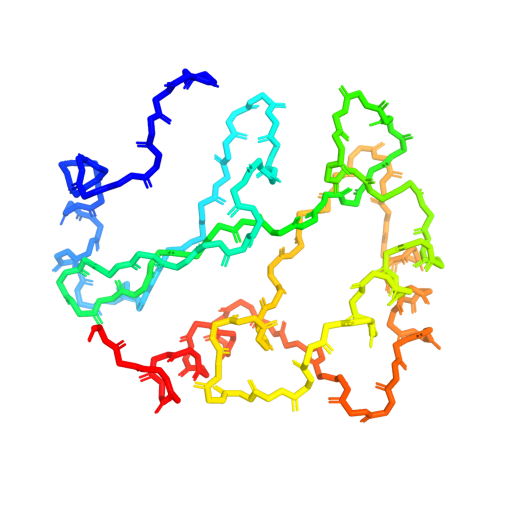6 6.404 -13.964 1.00 96.00 96 ALA A CA 1
ATOM 772 C C . ALA A 1 96 ? 0.066 6.982 -15.221 1.00 96.00 96 ALA A C 1
ATOM 774 O O . ALA A 1 96 ? -0.270 6.590 -16.334 1.00 96.00 96 ALA A O 1
ATOM 775 N N . TRP A 1 97 ? 1.020 7.908 -15.070 1.00 96.38 97 TRP A N 1
ATOM 776 C CA . TRP A 1 97 ? 1.722 8.516 -16.207 1.00 96.38 97 TRP A CA 1
ATOM 777 C C . TRP A 1 97 ? 2.953 7.735 -16.670 1.00 96.38 97 TRP A C 1
ATOM 779 O O . TRP A 1 97 ? 3.487 8.031 -17.736 1.00 96.38 97 TRP A O 1
ATOM 789 N N . SER A 1 98 ? 3.448 6.782 -15.872 1.00 97.25 98 SER A N 1
ATOM 790 C CA . SER A 1 98 ? 4.635 5.992 -16.230 1.00 97.25 98 SER A CA 1
ATOM 791 C C . SER A 1 98 ? 4.458 4.481 -16.121 1.00 97.25 98 SER A C 1
ATOM 793 O O . SER A 1 98 ? 5.404 3.769 -16.449 1.00 97.25 98 SER A O 1
ATOM 795 N N . LYS A 1 99 ? 3.278 4.002 -15.703 1.00 98.00 99 LYS A N 1
ATOM 796 C CA . LYS A 1 99 ? 2.933 2.582 -15.576 1.00 98.00 99 LYS A CA 1
ATOM 797 C C . LYS A 1 99 ? 1.557 2.280 -16.155 1.00 98.00 99 LYS A C 1
ATOM 799 O O . LYS A 1 99 ? 0.627 3.066 -15.982 1.00 98.00 99 LYS A O 1
ATOM 804 N N . GLY A 1 100 ? 1.446 1.135 -16.821 1.00 97.25 100 GLY A N 1
ATOM 805 C CA . GLY A 1 100 ? 0.208 0.618 -17.398 1.00 97.25 100 GLY A CA 1
ATOM 806 C C . GLY A 1 100 ? -0.187 -0.749 -16.840 1.00 97.25 100 GLY A C 1
ATOM 807 O O . GLY A 1 100 ? 0.471 -1.307 -15.965 1.00 97.25 100 GLY A O 1
ATOM 808 N N . MET A 1 101 ? -1.278 -1.306 -17.371 1.00 97.44 101 MET A N 1
ATOM 809 C CA . MET A 1 101 ? -1.776 -2.623 -16.955 1.00 97.44 101 MET A CA 1
ATOM 810 C C . MET A 1 101 ? -0.801 -3.761 -17.274 1.00 97.44 101 MET A C 1
ATOM 812 O O . MET A 1 101 ? -0.748 -4.717 -16.508 1.00 97.44 101 MET A O 1
ATOM 816 N N . ASP A 1 102 ? -0.011 -3.643 -18.344 1.00 98.38 102 ASP A N 1
ATOM 817 C CA . ASP A 1 102 ? 1.006 -4.643 -18.694 1.00 98.38 102 ASP A CA 1
ATOM 818 C C . ASP A 1 102 ? 2.121 -4.697 -17.641 1.00 98.38 102 ASP A C 1
ATOM 820 O O . ASP A 1 102 ? 2.497 -5.784 -17.210 1.00 98.38 102 ASP A O 1
ATOM 824 N N . ASP A 1 103 ? 2.578 -3.539 -17.139 1.00 98.50 103 ASP A N 1
ATOM 825 C CA . ASP A 1 103 ? 3.542 -3.485 -16.032 1.00 98.50 103 ASP A CA 1
ATOM 826 C C . ASP A 1 103 ? 2.973 -4.149 -14.764 1.00 98.50 103 ASP A C 1
ATOM 828 O O . ASP A 1 103 ? 3.686 -4.844 -14.043 1.00 98.50 103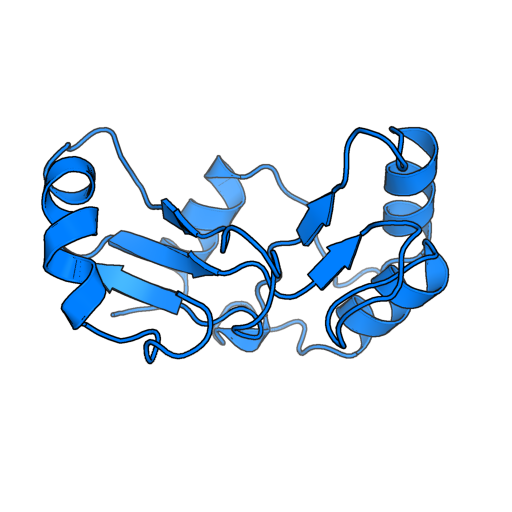 ASP A O 1
ATOM 832 N N . ILE A 1 104 ? 1.684 -3.925 -14.467 1.00 98.25 104 ILE A N 1
ATOM 833 C CA . ILE A 1 104 ? 1.010 -4.540 -13.312 1.00 98.25 104 ILE A CA 1
ATOM 834 C C . ILE A 1 104 ? 0.922 -6.056 -13.506 1.00 98.25 104 ILE A C 1
ATOM 836 O O . ILE A 1 104 ? 1.212 -6.805 -12.578 1.00 98.25 104 ILE A O 1
ATOM 840 N N . ALA A 1 105 ? 0.545 -6.518 -14.699 1.00 98.56 105 ALA A N 1
ATOM 841 C CA . ALA A 1 105 ? 0.464 -7.941 -15.009 1.00 98.56 105 ALA A CA 1
ATOM 842 C C . ALA A 1 105 ? 1.833 -8.629 -14.881 1.00 98.56 105 ALA A C 1
ATOM 844 O O . ALA A 1 105 ? 1.908 -9.734 -14.344 1.00 98.56 105 ALA A O 1
ATOM 845 N N . GLU A 1 106 ? 2.910 -7.960 -15.301 1.00 98.75 106 GLU A N 1
ATOM 846 C CA . GLU A 1 106 ? 4.280 -8.445 -15.123 1.00 98.75 106 GLU A CA 1
ATOM 847 C C . GLU A 1 106 ? 4.642 -8.585 -13.639 1.00 98.75 106 GLU A C 1
ATOM 849 O O . GLU A 1 106 ? 5.154 -9.628 -13.244 1.00 98.75 106 GLU A O 1
ATOM 854 N N . VAL A 1 107 ? 4.315 -7.594 -12.796 1.00 98.81 107 VAL A N 1
ATOM 855 C CA . VAL A 1 107 ? 4.517 -7.697 -11.337 1.00 98.81 107 VAL A CA 1
ATOM 856 C C . VAL A 1 107 ? 3.800 -8.926 -10.791 1.00 98.81 107 VAL A C 1
ATOM 858 O O . VAL A 1 107 ? 4.423 -9.724 -10.102 1.00 98.81 107 VAL A O 1
ATOM 861 N N . VAL A 1 108 ? 2.514 -9.098 -11.117 1.00 98.62 108 VAL A N 1
ATOM 862 C CA . VAL A 1 108 ? 1.704 -10.228 -10.631 1.00 98.62 108 VAL A CA 1
ATOM 863 C C . VAL A 1 108 ? 2.301 -11.572 -11.054 1.00 98.62 108 VAL A C 1
ATOM 865 O O . VAL A 1 108 ? 2.295 -12.504 -10.258 1.00 98.62 108 VAL A O 1
ATOM 868 N N . GLY A 1 109 ? 2.852 -11.668 -12.266 1.00 98.69 109 GLY A N 1
ATOM 869 C CA . GLY A 1 109 ? 3.520 -12.877 -12.755 1.00 98.69 109 GLY A CA 1
ATOM 870 C C . GLY A 1 109 ? 4.849 -13.210 -12.066 1.00 98.69 109 GLY A C 1
ATOM 871 O O . GLY A 1 109 ? 5.358 -14.311 -12.259 1.00 98.69 109 GLY A O 1
ATOM 872 N N . LEU A 1 110 ? 5.411 -12.281 -11.286 1.00 98.88 110 LEU A N 1
ATOM 873 C CA . LEU A 1 110 ? 6.682 -12.430 -10.567 1.00 98.88 110 LEU A CA 1
ATOM 874 C C . LEU A 1 110 ? 6.506 -12.591 -9.045 1.00 98.88 110 LEU A C 1
ATOM 876 O O . LEU A 1 110 ? 7.496 -12.762 -8.334 1.00 98.88 110 LEU A O 1
ATOM 880 N N . LEU A 1 111 ? 5.278 -12.501 -8.528 1.00 98.81 111 LEU A N 1
ATOM 881 C CA . LEU A 1 111 ? 5.002 -12.699 -7.105 1.00 98.81 111 LEU A CA 1
ATOM 882 C C . LEU A 1 111 ? 5.077 -14.183 -6.731 1.00 98.81 111 LEU A C 1
ATOM 884 O O . LEU A 1 111 ? 4.705 -15.048 -7.522 1.00 98.81 111 LEU A O 1
ATOM 888 N N . ASP A 1 112 ? 5.527 -14.465 -5.510 1.00 98.62 112 ASP A N 1
ATOM 889 C CA . ASP A 1 112 ? 5.559 -15.830 -4.982 1.00 98.62 112 ASP A CA 1
ATOM 890 C C . ASP A 1 112 ? 4.132 -16.389 -4.797 1.00 98.62 112 ASP A C 1
ATOM 892 O O . ASP A 1 112 ? 3.188 -15.650 -4.508 1.00 98.62 112 ASP A O 1
ATOM 896 N N . ASP A 1 113 ? 3.968 -17.716 -4.883 1.00 98.06 113 ASP A N 1
ATOM 897 C CA . ASP A 1 113 ? 2.664 -18.408 -4.780 1.00 98.06 113 ASP A CA 1
ATOM 898 C C . ASP A 1 113 ? 1.909 -18.143 -3.459 1.00 98.06 113 ASP A C 1
ATOM 900 O O . ASP A 1 113 ? 0.700 -18.370 -3.353 1.00 98.06 113 ASP A O 1
ATOM 904 N N . ASN A 1 114 ? 2.619 -17.698 -2.420 1.00 97.56 114 ASN A N 1
ATOM 905 C CA . ASN A 1 114 ? 2.065 -17.350 -1.111 1.00 97.56 114 ASN A CA 1
ATOM 906 C C . ASN A 1 114 ? 1.636 -15.873 -1.001 1.00 97.56 114 ASN A C 1
ATOM 908 O O . ASN A 1 114 ? 1.141 -15.465 0.053 1.00 97.56 114 ASN A O 1
ATOM 912 N N . VAL A 1 115 ? 1.783 -15.080 -2.065 1.00 98.50 115 VAL A N 1
ATOM 913 C CA . VAL A 1 115 ? 1.306 -13.699 -2.154 1.00 98.50 115 VAL A CA 1
ATOM 914 C C . VAL A 1 115 ? -0.039 -13.668 -2.871 1.00 98.50 115 VAL A C 1
ATOM 916 O O . VAL A 1 115 ? -0.243 -14.277 -3.918 1.00 98.50 115 VAL A O 1
ATOM 919 N N . ARG A 1 116 ? -0.989 -12.908 -2.320 1.00 98.25 116 ARG A N 1
ATOM 920 C CA . ARG A 1 116 ? -2.321 -12.742 -2.907 1.00 98.25 116 ARG A CA 1
ATOM 921 C C . ARG A 1 116 ? -2.586 -11.284 -3.255 1.00 98.25 116 ARG A C 1
ATOM 923 O O . ARG A 1 116 ? -2.689 -10.439 -2.371 1.00 98.25 116 ARG A O 1
ATOM 930 N N . VAL A 1 117 ? -2.804 -11.021 -4.539 1.00 98.31 117 VAL A N 1
ATOM 931 C CA . VAL A 1 117 ? -3.273 -9.723 -5.037 1.00 98.31 117 VAL A CA 1
ATOM 932 C C . VAL A 1 117 ? -4.790 -9.652 -4.876 1.00 98.31 117 VAL A C 1
ATOM 934 O O . VAL A 1 117 ? -5.510 -10.591 -5.219 1.00 98.31 117 VAL A O 1
ATOM 937 N N . VAL A 1 118 ? -5.280 -8.549 -4.319 1.00 98.50 118 VAL A N 1
ATOM 938 C CA . VAL A 1 118 ? -6.704 -8.315 -4.056 1.00 98.50 118 VAL A CA 1
ATOM 939 C C . VAL A 1 118 ? -7.073 -6.876 -4.399 1.00 98.50 118 VAL A C 1
ATOM 941 O O . VAL A 1 118 ? -6.205 -6.009 -4.487 1.00 98.50 118 VAL A O 1
ATOM 944 N N . ASP A 1 119 ? -8.364 -6.616 -4.579 1.00 97.88 119 ASP A N 1
ATOM 945 C CA . ASP A 1 119 ? -8.884 -5.254 -4.668 1.00 97.88 119 ASP A CA 1
ATOM 946 C C . ASP A 1 119 ? -8.787 -4.512 -3.316 1.00 97.88 119 ASP A C 1
ATOM 948 O O . ASP A 1 119 ? -8.578 -5.113 -2.256 1.00 97.88 119 ASP A O 1
ATOM 952 N N . ALA A 1 120 ? -8.948 -3.187 -3.351 1.00 96.88 120 ALA A N 1
ATOM 953 C CA . ALA A 1 120 ? -8.795 -2.325 -2.178 1.00 96.88 120 ALA A CA 1
ATOM 954 C C . ALA A 1 120 ? -9.826 -2.602 -1.064 1.00 96.88 120 ALA A C 1
ATOM 956 O O . ALA A 1 120 ? -9.503 -2.474 0.117 1.00 96.88 120 ALA A O 1
ATOM 957 N N . GLU A 1 121 ? -11.051 -3.000 -1.413 1.00 97.56 121 GLU A N 1
ATOM 958 C CA . GLU A 1 121 ? -12.109 -3.306 -0.443 1.00 97.56 121 GLU A CA 1
ATOM 959 C C . GLU A 1 121 ? -11.773 -4.596 0.313 1.00 97.56 121 GLU A C 1
ATOM 961 O O . GLU A 1 121 ? -11.756 -4.630 1.547 1.00 97.56 121 GLU A O 1
ATOM 966 N N . THR A 1 122 ? -11.403 -5.646 -0.422 1.00 98.50 122 THR A N 1
ATOM 967 C CA . THR A 1 122 ? -10.935 -6.911 0.145 1.00 98.50 122 THR A CA 1
ATOM 968 C C . THR A 1 122 ? -9.671 -6.710 0.985 1.00 98.50 122 THR A C 1
ATOM 970 O O . THR A 1 122 ? -9.568 -7.289 2.068 1.00 98.50 122 THR A O 1
ATOM 973 N N . PHE A 1 123 ? -8.735 -5.868 0.539 1.00 98.62 123 PHE A N 1
ATOM 974 C CA . PHE A 1 123 ? -7.524 -5.521 1.287 1.00 98.62 123 PHE A CA 1
ATOM 975 C C . PHE A 1 123 ? -7.845 -4.947 2.677 1.00 98.62 123 PHE A C 1
ATOM 977 O O . PHE A 1 123 ? -7.390 -5.485 3.690 1.00 98.62 123 PHE A O 1
ATOM 984 N N . ILE A 1 124 ? -8.691 -3.912 2.746 1.00 98.31 124 ILE A N 1
ATOM 985 C CA . ILE A 1 124 ? -9.104 -3.291 4.015 1.00 98.31 124 ILE A CA 1
ATOM 986 C C . ILE A 1 124 ? -9.848 -4.291 4.907 1.00 98.31 124 ILE A C 1
ATOM 988 O O . ILE A 1 124 ? -9.598 -4.359 6.114 1.00 98.31 124 ILE A O 1
ATOM 992 N N . ARG A 1 125 ? -10.726 -5.121 4.335 1.00 98.00 125 ARG A N 1
ATOM 993 C CA . ARG A 1 125 ? -11.459 -6.146 5.093 1.00 98.00 125 ARG A CA 1
ATOM 994 C C . ARG A 1 125 ? -10.556 -7.217 5.687 1.00 98.00 125 ARG A C 1
ATOM 996 O O . ARG A 1 125 ? -10.796 -7.643 6.816 1.00 98.00 125 ARG A O 1
ATOM 1003 N N . LEU A 1 126 ? -9.525 -7.653 4.963 1.00 98.56 126 LEU A N 1
ATOM 1004 C CA . LEU A 1 126 ? -8.552 -8.616 5.483 1.00 98.56 126 LEU A CA 1
ATOM 1005 C C . LEU A 1 126 ? -7.787 -8.033 6.677 1.00 98.56 126 LEU A C 1
ATOM 1007 O O . LEU A 1 126 ? -7.679 -8.703 7.702 1.00 98.56 126 LEU A O 1
ATOM 1011 N N . ILE A 1 127 ? -7.360 -6.770 6.590 1.00 98.50 127 ILE A N 1
ATOM 1012 C CA . ILE A 1 127 ? -6.722 -6.057 7.706 1.00 98.50 127 ILE A CA 1
ATOM 1013 C C . ILE A 1 127 ? -7.652 -6.012 8.920 1.00 98.50 127 ILE A C 1
ATOM 1015 O O . ILE A 1 127 ? -7.263 -6.442 10.001 1.00 98.50 127 ILE A O 1
ATOM 1019 N N . ARG A 1 128 ? -8.906 -5.578 8.742 1.00 97.50 128 ARG A N 1
ATOM 1020 C CA . ARG A 1 128 ? -9.905 -5.515 9.826 1.00 97.50 128 ARG A CA 1
ATOM 1021 C C . ARG A 1 128 ? -10.195 -6.861 10.477 1.00 97.50 128 ARG A C 1
ATOM 1023 O O . ARG A 1 128 ? -10.537 -6.918 11.653 1.00 97.50 128 ARG A O 1
ATOM 1030 N N . ARG A 1 129 ? -10.141 -7.936 9.693 1.00 97.50 129 ARG A N 1
ATOM 1031 C CA . ARG A 1 129 ? -10.423 -9.291 10.164 1.00 97.50 129 ARG A CA 1
ATOM 1032 C C . ARG A 1 129 ? -9.267 -9.862 10.979 1.00 97.50 129 ARG A C 1
ATOM 1034 O O . ARG A 1 129 ? -9.515 -10.561 11.960 1.00 97.50 129 ARG A O 1
ATOM 1041 N N . ASN A 1 130 ? -8.036 -9.639 10.529 1.00 98.19 130 ASN A N 1
ATOM 1042 C CA . ASN A 1 130 ? -6.869 -10.353 11.042 1.00 98.19 130 ASN A CA 1
ATOM 1043 C C . ASN A 1 130 ? -6.052 -9.527 12.040 1.00 98.19 130 ASN A C 1
ATOM 1045 O O . ASN A 1 130 ? -5.400 -10.103 12.908 1.00 98.19 130 ASN A O 1
ATOM 1049 N N . LEU A 1 131 ? -6.101 -8.198 11.935 1.00 97.56 131 LEU A N 1
ATOM 1050 C CA . LEU A 1 131 ? -5.434 -7.270 12.841 1.00 97.56 131 LEU A CA 1
ATOM 1051 C C . LEU A 1 131 ? -6.459 -6.609 13.768 1.00 97.56 131 LEU A C 1
ATOM 1053 O O . LEU A 1 131 ? -7.638 -6.481 13.436 1.00 97.56 131 LEU A O 1
ATOM 1057 N N . LYS A 1 132 ? -5.998 -6.186 14.944 1.00 88.00 132 LYS A N 1
ATOM 1058 C CA . LYS A 1 132 ? -6.789 -5.415 15.910 1.00 88.00 132 LYS A CA 1
ATOM 1059 C C . LYS A 1 132 ? -6.143 -4.035 16.110 1.00 88.00 132 LYS A C 1
ATOM 1061 O O . LYS A 1 132 ? -4.923 -3.956 15.942 1.00 88.00 132 LYS A O 1
ATOM 1066 N N . PRO A 1 133 ? -6.937 -2.993 16.429 1.00 83.25 133 PRO A N 1
ATOM 1067 C CA . PRO A 1 133 ? -6.423 -1.707 16.896 1.00 83.25 133 PRO A CA 1
ATOM 1068 C C . PRO A 1 133 ? -5.487 -1.840 18.097 1.00 83.25 133 PRO A C 1
ATOM 1070 O O . PRO A 1 133 ? -5.722 -2.760 18.920 1.00 83.25 133 PRO A O 1
#

Sequence (133 aa):
MPHDTLDDSYYESARWFTALEQVEGLIYLEYIQYAPHDGKILWFDGKPMVTARFDFRRETFYPAVRPTAAALAESINALPADPSRPDGYTAVTVHAWSKGMDDIAEVVGLLDDNVRVVDAETFIRLIRRNLKP

Foldseek 3Di:
DVPDDPDCVCLVVCVVVLVDPPRQAAEAADDPHGAPPQFDWDAHNLHIYTGANAEAFCDCPDDRYDPALQSLQVVLQPFDLDLLDSSNAHDYHYDPVGDDPVRVVSNVVSHDPSDDDDDPVVRRVSNSVRYGD